Protein AF-N6WMX1-F1 (afdb_monomer_lite)

Foldseek 3Di:
DDPPPDPPDDDDDDDDDDDDDDPDPPPPPPPPQADQAPVLLVVLLVLADCLLVVVLVVDDLSVLQVVLVVLVQAHNVPHGDVVSLVVVQVVFDWDARPNDTDGPSRSSSNSNSNVSNVD

Radius of gyration: 20.49 Å; chains: 1; bounding box: 44×55×40 Å

pLDDT: mean 77.4, std 21.6, range [34.56, 96.0]

Sequence (119 aa):
MNRRAFLTGLGGLLALVGFSGYLLPVQGSEKTGITVTKKLRRELAELSDPRFQDYASTLDLETLTDALASKGVVSPEYGVDYERLRALATQEPLIVYHGFYYTPSELELYSLAYLVSGV

Structure (mmCIF, N/CA/C/O backbone):
data_AF-N6WMX1-F1
#
_entry.id   AF-N6WMX1-F1
#
loop_
_atom_site.group_PDB
_atom_site.id
_atom_site.type_symbol
_atom_site.label_atom_id
_atom_site.label_alt_id
_atom_site.label_comp_id
_atom_site.label_asym_id
_atom_site.label_entity_id
_atom_site.label_seq_id
_atom_site.pdbx_PDB_ins_code
_atom_site.Cartn_x
_atom_site.Cartn_y
_atom_site.Cartn_z
_atom_site.occupancy
_atom_site.B_iso_or_equiv
_atom_site.auth_seq_id
_atom_site.auth_comp_id
_atom_site.auth_asym_id
_atom_site.auth_atom_id
_atom_site.pdbx_PDB_model_num
ATOM 1 N N . MET A 1 1 ? -23.068 -36.786 -18.268 1.00 37.25 1 MET A N 1
ATOM 2 C CA . MET A 1 1 ? -23.486 -36.915 -16.853 1.00 37.25 1 MET A CA 1
ATOM 3 C C . MET A 1 1 ? -22.937 -35.736 -16.065 1.00 37.25 1 MET A C 1
ATOM 5 O O . MET A 1 1 ? -21.735 -35.505 -16.075 1.00 37.25 1 MET A O 1
ATOM 9 N N . ASN A 1 2 ? -23.841 -34.939 -15.492 1.00 41.75 2 ASN A N 1
ATOM 10 C CA . ASN A 1 2 ? -23.571 -33.651 -14.851 1.00 41.75 2 ASN A CA 1
ATOM 11 C C . ASN A 1 2 ? -23.343 -33.820 -13.341 1.00 41.75 2 ASN A C 1
ATOM 13 O O . ASN A 1 2 ? -24.144 -34.428 -12.645 1.00 41.75 2 ASN A O 1
ATOM 17 N N . ARG A 1 3 ? -22.262 -33.217 -12.842 1.00 47.91 3 ARG A N 1
ATOM 18 C CA . ARG A 1 3 ? -21.693 -33.326 -11.479 1.00 47.91 3 ARG A CA 1
ATOM 19 C C . ARG A 1 3 ? -22.366 -32.401 -10.447 1.00 47.91 3 ARG A C 1
ATOM 21 O O . ARG A 1 3 ? -21.859 -32.215 -9.350 1.00 47.91 3 ARG A O 1
ATOM 28 N N . ARG A 1 4 ? -23.489 -31.776 -10.816 1.00 49.25 4 ARG A N 1
ATOM 29 C CA . ARG A 1 4 ? -24.132 -30.675 -10.072 1.00 49.25 4 ARG A CA 1
ATOM 30 C C . ARG A 1 4 ? -25.320 -31.100 -9.196 1.00 49.25 4 ARG A C 1
ATOM 32 O O . ARG A 1 4 ? -26.045 -30.241 -8.721 1.00 49.25 4 ARG A O 1
ATOM 39 N N . ALA A 1 5 ? -25.517 -32.398 -8.967 1.00 46.97 5 ALA A N 1
ATOM 40 C CA . ALA A 1 5 ? -26.680 -32.918 -8.237 1.00 46.97 5 ALA A CA 1
ATOM 41 C C . ALA A 1 5 ? -26.375 -33.452 -6.821 1.00 46.97 5 ALA A C 1
ATOM 43 O O . ALA A 1 5 ? -27.262 -34.016 -6.195 1.00 46.97 5 ALA A O 1
ATOM 44 N N . PHE A 1 6 ? -25.148 -33.301 -6.304 1.00 49.69 6 PHE A N 1
ATOM 45 C CA . PHE A 1 6 ? -24.742 -33.962 -5.051 1.00 49.69 6 PHE A CA 1
ATO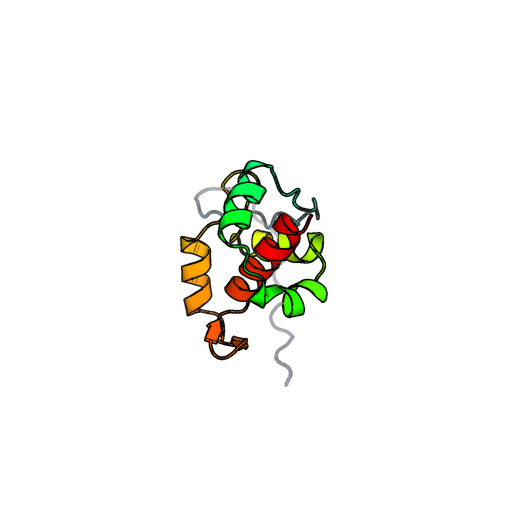M 46 C C . PHE A 1 6 ? -24.783 -33.080 -3.788 1.00 49.69 6 PHE A C 1
ATOM 48 O O . PHE A 1 6 ? -24.425 -33.548 -2.717 1.00 49.69 6 PHE A O 1
ATOM 55 N N . LEU A 1 7 ? -25.204 -31.814 -3.875 1.00 48.84 7 LEU A N 1
ATOM 56 C CA . LEU A 1 7 ? -25.148 -30.882 -2.731 1.00 48.84 7 LEU A CA 1
ATOM 57 C C . LEU A 1 7 ? -26.517 -30.382 -2.247 1.00 48.84 7 LEU A C 1
ATOM 59 O O . LEU A 1 7 ? -26.594 -29.484 -1.418 1.00 48.84 7 LEU A O 1
ATOM 63 N N . THR A 1 8 ? -27.603 -30.996 -2.711 1.00 50.69 8 THR A N 1
ATOM 64 C CA . THR A 1 8 ? -28.985 -30.603 -2.389 1.00 50.69 8 THR A CA 1
ATOM 65 C C . THR A 1 8 ? -29.708 -31.680 -1.580 1.00 50.69 8 THR A C 1
ATOM 67 O O . THR A 1 8 ? -30.796 -32.122 -1.934 1.00 50.69 8 THR A O 1
ATOM 70 N N . GLY A 1 9 ? -29.109 -32.139 -0.482 1.00 42.94 9 GLY A N 1
ATOM 71 C CA . GLY A 1 9 ? -29.774 -33.129 0.360 1.00 42.94 9 GLY A CA 1
ATOM 72 C C . GLY A 1 9 ? -29.077 -33.384 1.680 1.00 42.94 9 GLY A C 1
ATOM 73 O O . GLY A 1 9 ? -28.368 -34.371 1.781 1.00 42.94 9 GLY A O 1
ATOM 74 N N . LEU A 1 10 ? -29.282 -32.496 2.658 1.00 48.06 10 LEU A N 1
ATOM 75 C CA . LEU A 1 10 ? -29.417 -32.800 4.095 1.00 48.06 10 LEU A CA 1
ATOM 76 C C . LEU A 1 10 ? -29.461 -31.480 4.872 1.00 48.06 10 LEU A C 1
ATOM 78 O O . LEU A 1 10 ? -28.485 -31.025 5.459 1.00 48.06 10 LEU A O 1
ATOM 82 N N . GLY A 1 11 ? -30.621 -30.830 4.816 1.00 39.91 11 GLY A N 1
ATOM 83 C CA . GLY A 1 11 ? -30.981 -29.820 5.797 1.00 39.91 11 GLY A CA 1
ATOM 84 C C . GLY A 1 11 ? -31.495 -30.485 7.073 1.00 39.91 11 GLY A C 1
ATOM 85 O O . GLY A 1 11 ? -32.221 -31.472 7.001 1.00 39.91 11 GLY A O 1
ATOM 86 N N . GLY A 1 12 ? -31.191 -29.865 8.211 1.00 42.56 12 GLY A N 1
ATOM 87 C CA . GLY A 1 12 ? -32.080 -29.857 9.369 1.00 42.56 12 GLY A CA 1
ATOM 88 C C . GLY A 1 12 ? -31.775 -30.854 10.488 1.00 42.56 12 GLY A C 1
ATOM 89 O O . GLY A 1 12 ? -31.763 -32.058 10.275 1.00 42.56 12 GLY A O 1
ATOM 90 N N . LEU A 1 13 ? -31.692 -30.282 11.697 1.00 48.22 13 LEU A N 1
ATOM 91 C CA . LEU A 1 13 ? -31.782 -30.898 13.030 1.00 48.22 13 LEU A CA 1
ATOM 92 C C . LEU A 1 13 ? -30.503 -31.535 13.591 1.00 48.22 13 LEU A C 1
ATOM 94 O O . LEU A 1 13 ? -30.266 -32.726 13.438 1.00 48.22 13 LEU A O 1
ATOM 98 N N . LEU A 1 14 ? -29.764 -30.759 14.394 1.00 45.38 14 LEU A N 1
ATOM 99 C CA . LEU A 1 14 ? -29.739 -30.941 15.856 1.00 45.38 14 LEU A CA 1
ATOM 100 C C . LEU A 1 14 ? -28.909 -29.836 16.527 1.00 45.38 14 LEU A C 1
ATOM 102 O O . LEU A 1 14 ? -27.807 -29.500 16.105 1.00 45.38 14 LEU A O 1
ATOM 106 N N . ALA A 1 15 ? -29.500 -29.241 17.559 1.00 47.34 15 ALA A N 1
ATOM 107 C CA . ALA A 1 15 ? -28.918 -28.204 18.391 1.00 47.34 15 ALA A CA 1
ATOM 108 C C . ALA A 1 15 ? -27.980 -28.788 19.463 1.00 47.34 15 ALA A C 1
ATOM 110 O O . ALA A 1 15 ? -28.202 -29.900 19.930 1.00 47.34 15 ALA A O 1
ATOM 111 N N . LEU A 1 16 ? -27.050 -27.935 19.916 1.00 48.88 16 LEU A N 1
ATOM 112 C CA . LEU A 1 16 ? -26.348 -27.955 21.210 1.00 48.88 16 LEU A CA 1
ATOM 113 C C . LEU A 1 16 ? -25.378 -29.126 21.468 1.00 48.88 16 LEU A C 1
ATOM 115 O O . LEU A 1 16 ? -25.780 -30.248 21.741 1.00 48.88 16 LEU A O 1
ATOM 119 N N . VAL A 1 17 ? -24.078 -28.814 21.495 1.00 42.91 17 VAL A N 1
ATOM 120 C CA . VAL A 1 17 ? -23.209 -28.772 22.695 1.00 42.91 17 VAL A CA 1
ATOM 121 C C . VAL A 1 17 ? -21.742 -28.853 22.237 1.00 42.91 17 VAL A C 1
ATOM 123 O O . VAL A 1 17 ? -21.305 -29.870 21.719 1.00 42.91 17 VAL A O 1
ATOM 126 N N . GLY A 1 18 ? -20.967 -27.807 22.541 1.00 34.56 18 GLY A N 1
ATOM 127 C CA . GLY A 1 18 ? -19.569 -27.972 22.950 1.00 34.56 18 GLY A CA 1
ATOM 128 C C . GLY A 1 18 ? -18.474 -27.868 21.881 1.00 34.56 18 GLY A C 1
ATOM 129 O O . GLY A 1 18 ? -18.415 -28.641 20.939 1.00 34.56 18 GLY A O 1
ATOM 130 N N . PHE A 1 19 ? -17.525 -26.978 22.184 1.00 37.69 19 PHE A N 1
ATOM 131 C CA . PHE A 1 19 ? -16.144 -26.903 21.694 1.00 37.69 19 PHE A CA 1
ATOM 132 C C . PHE A 1 19 ? -15.858 -26.244 20.330 1.00 37.69 19 PHE A C 1
ATOM 134 O O . PHE A 1 19 ? -15.768 -26.876 19.289 1.00 37.69 19 PHE A O 1
ATOM 141 N N . SER A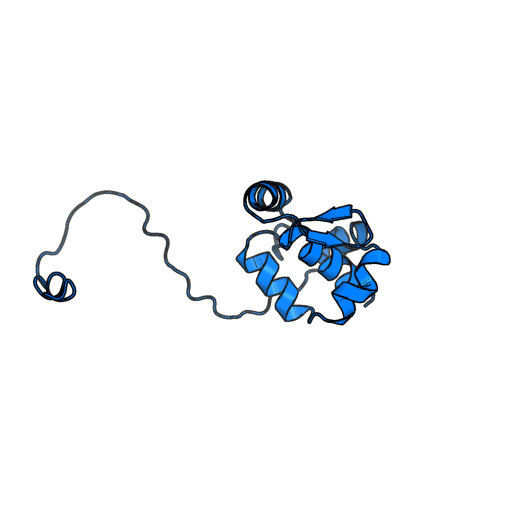 1 20 ? -15.522 -24.951 20.440 1.00 37.28 20 SER A N 1
ATOM 142 C CA . SER A 1 20 ? -14.193 -24.426 20.083 1.00 37.28 20 SER A CA 1
ATOM 143 C C . SER A 1 20 ? -13.732 -24.595 18.631 1.00 37.28 20 SER A C 1
ATOM 145 O O . SER A 1 20 ? -13.068 -25.564 18.273 1.00 37.28 20 SER A O 1
ATOM 147 N N . GLY A 1 21 ? -13.913 -23.535 17.851 1.00 34.78 21 GLY A N 1
ATOM 148 C CA . GLY A 1 21 ? -13.158 -23.302 16.626 1.00 34.78 21 GLY A CA 1
ATOM 149 C C . GLY A 1 21 ? -13.657 -22.029 15.970 1.00 34.78 21 GLY A C 1
ATOM 150 O O . GLY A 1 21 ? -14.675 -22.056 15.294 1.00 34.78 21 GLY A O 1
ATOM 151 N N . TYR A 1 22 ? -12.988 -20.914 16.260 1.00 40.09 22 TYR A N 1
ATOM 152 C CA . TYR A 1 22 ? -13.311 -19.553 15.834 1.00 40.09 22 TYR A CA 1
ATOM 153 C C . TYR A 1 22 ? -13.754 -19.466 14.361 1.00 40.09 22 TYR A C 1
ATOM 155 O O . TYR A 1 22 ? -12.935 -19.337 13.454 1.00 40.09 22 TYR A O 1
ATOM 163 N N . LEU A 1 23 ? -15.068 -19.472 14.132 1.00 42.19 23 LEU A N 1
ATOM 164 C CA . LEU A 1 23 ? -15.662 -18.882 12.941 1.00 42.19 23 LEU A CA 1
ATOM 165 C C . LEU A 1 23 ? -15.570 -17.372 13.132 1.00 42.19 23 LEU A C 1
ATOM 167 O O . LEU A 1 23 ? -16.377 -16.775 13.845 1.00 42.19 23 LEU A O 1
ATOM 171 N N . LEU A 1 24 ? -14.531 -16.775 12.549 1.00 45.50 24 LEU A N 1
ATOM 172 C CA . LEU A 1 24 ? -14.460 -15.330 12.387 1.00 45.50 24 LEU A CA 1
ATOM 173 C C . LEU A 1 24 ? -15.756 -14.878 11.701 1.00 45.50 24 LEU A C 1
ATOM 175 O O . LEU A 1 24 ? -16.093 -15.418 10.640 1.00 45.50 24 LEU A O 1
ATOM 179 N N . PRO A 1 25 ? -16.505 -13.926 12.280 1.00 41.78 25 PRO A N 1
ATOM 180 C CA . PRO A 1 25 ? -17.601 -13.325 11.558 1.00 41.78 25 PRO A CA 1
ATOM 181 C C . PRO A 1 25 ? -16.990 -12.638 10.340 1.00 41.78 25 PRO A C 1
ATOM 183 O O . PRO A 1 25 ? -16.116 -11.781 10.473 1.00 41.78 25 PRO A O 1
ATOM 186 N N . VAL A 1 26 ? -17.452 -13.018 9.150 1.00 48.00 26 VAL A N 1
ATOM 187 C CA . VAL A 1 26 ? 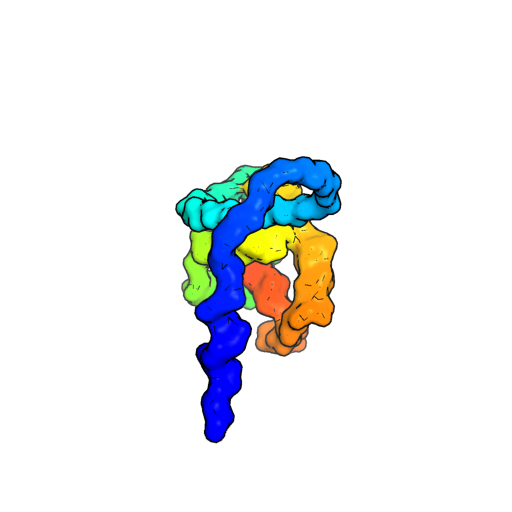-17.399 -12.138 7.986 1.00 48.00 26 VAL A CA 1
ATOM 188 C C . VAL A 1 26 ? -18.225 -10.919 8.387 1.00 48.00 26 VAL A C 1
ATOM 190 O O . VAL A 1 26 ? -19.445 -10.897 8.227 1.00 48.00 26 VAL A O 1
ATOM 193 N N . GLN A 1 27 ? -17.569 -9.947 9.024 1.00 42.03 27 GLN A N 1
ATOM 194 C CA . GLN A 1 27 ? -18.077 -8.594 9.117 1.00 42.03 27 GLN A CA 1
ATOM 195 C C . GLN A 1 27 ? -18.272 -8.168 7.672 1.00 42.03 27 GLN A C 1
ATOM 197 O O . GLN A 1 27 ? -17.310 -8.026 6.918 1.00 42.03 27 GLN A O 1
ATOM 202 N N . GLY A 1 28 ? -19.534 -8.044 7.268 1.00 37.31 28 GLY A N 1
ATOM 203 C CA . GLY A 1 28 ? -19.851 -7.238 6.110 1.00 37.31 28 GLY A CA 1
ATOM 204 C C . GLY A 1 28 ? -19.188 -5.893 6.352 1.00 37.31 28 GLY A C 1
ATOM 205 O O . GLY A 1 28 ? -19.513 -5.230 7.335 1.00 37.31 28 GLY A O 1
ATOM 206 N N . SER A 1 29 ? -18.208 -5.552 5.517 1.00 39.66 29 SER A N 1
ATOM 207 C CA . SER A 1 29 ? -17.695 -4.196 5.436 1.00 39.66 29 SER A CA 1
ATOM 208 C C . SER A 1 29 ? -18.884 -3.308 5.094 1.00 39.66 29 SER A C 1
ATOM 210 O O . SER A 1 29 ? -19.224 -3.125 3.925 1.00 39.66 29 SER A O 1
ATOM 212 N N . GLU A 1 30 ? -19.533 -2.750 6.116 1.00 40.94 30 GLU A N 1
ATOM 213 C CA . GLU A 1 30 ? -20.008 -1.385 5.994 1.00 40.94 30 GLU A CA 1
ATOM 214 C C . GLU A 1 30 ? -18.817 -0.610 5.435 1.00 40.94 30 GLU A C 1
ATOM 216 O O . GLU A 1 30 ? -17.727 -0.627 6.011 1.00 40.94 30 GLU A O 1
ATOM 221 N N . LYS A 1 31 ? -18.989 -0.027 4.246 1.00 45.78 31 LYS A N 1
ATOM 222 C CA . LYS A 1 31 ? -18.060 0.960 3.702 1.00 45.78 31 LYS A CA 1
ATOM 223 C C . LYS A 1 31 ? -18.110 2.195 4.601 1.00 45.78 31 LYS A C 1
ATOM 225 O O . LYS A 1 31 ? -18.675 3.223 4.249 1.00 45.78 31 LYS A O 1
ATOM 230 N N . THR A 1 32 ? -17.580 2.078 5.807 1.00 48.25 32 THR A N 1
ATOM 231 C CA . THR A 1 32 ? -17.087 3.216 6.562 1.00 48.25 32 THR A CA 1
ATOM 232 C C . THR A 1 32 ? -15.778 3.584 5.897 1.00 48.25 32 THR A C 1
ATOM 234 O O . THR A 1 32 ? -14.746 3.001 6.225 1.00 48.25 32 THR A O 1
ATOM 237 N N . GLY A 1 33 ? -15.863 4.479 4.908 1.00 57.72 33 GLY A N 1
ATOM 238 C CA . GLY A 1 33 ? -14.704 5.033 4.222 1.00 57.72 33 GLY A CA 1
ATOM 239 C C . GLY A 1 33 ? -13.666 5.445 5.256 1.00 57.72 33 GLY A C 1
ATOM 240 O O . GLY A 1 33 ? -13.959 6.155 6.229 1.00 57.72 33 GLY A O 1
ATOM 241 N N . ILE A 1 34 ? -12.468 4.897 5.121 1.00 67.12 34 ILE A N 1
ATOM 242 C CA . ILE A 1 34 ? -11.464 5.010 6.165 1.00 67.12 34 ILE A CA 1
ATOM 243 C C . ILE A 1 34 ? -10.933 6.432 6.184 1.00 67.12 34 ILE A C 1
ATOM 245 O O . ILE A 1 34 ? -10.273 6.906 5.264 1.00 67.12 34 ILE A O 1
ATOM 249 N N . THR A 1 35 ? -11.226 7.137 7.275 1.00 77.25 35 THR A N 1
ATOM 250 C CA . THR A 1 35 ? -10.748 8.505 7.448 1.00 77.25 35 THR A CA 1
ATOM 251 C C . THR A 1 35 ? -9.265 8.478 7.797 1.00 77.25 35 THR A C 1
ATOM 253 O O . THR A 1 35 ? -8.867 7.960 8.844 1.00 77.25 35 THR A O 1
ATOM 256 N N . VAL A 1 36 ? -8.436 9.073 6.938 1.00 80.06 36 VAL A N 1
ATOM 257 C CA . VAL A 1 36 ? -6.994 9.201 7.173 1.00 80.06 36 VAL A CA 1
ATOM 258 C C . VAL A 1 36 ? -6.753 10.096 8.392 1.00 80.06 36 VAL A C 1
ATOM 260 O O . VAL A 1 36 ? -6.920 11.317 8.344 1.00 80.06 36 VAL A O 1
ATOM 263 N N . THR A 1 37 ? -6.355 9.487 9.510 1.00 85.00 37 THR A N 1
ATOM 264 C CA . THR A 1 37 ? -6.086 10.207 10.761 1.00 85.00 37 THR A CA 1
ATOM 265 C C . THR A 1 37 ? -4.821 11.055 10.650 1.00 85.00 37 THR A C 1
ATOM 267 O O . THR A 1 37 ? -3.951 10.810 9.816 1.00 85.00 37 THR A O 1
ATOM 270 N N . LYS A 1 38 ? -4.658 12.041 11.541 1.00 84.81 38 LYS A N 1
ATOM 271 C CA . LYS A 1 38 ? -3.439 12.872 11.587 1.00 84.81 38 LYS A CA 1
ATOM 272 C C . LYS A 1 38 ? -2.164 12.040 11.796 1.00 84.81 38 LYS A C 1
ATOM 274 O O . LYS A 1 38 ? -1.113 12.402 11.275 1.00 84.81 38 LYS A O 1
ATOM 279 N N . LYS A 1 39 ? -2.256 10.941 12.556 1.00 85.62 39 LYS A N 1
ATOM 280 C CA . LYS A 1 39 ? -1.141 10.009 12.774 1.00 85.62 39 LYS A CA 1
ATOM 281 C C . LYS A 1 39 ? -0.784 9.290 11.472 1.00 85.62 39 LYS A C 1
ATOM 283 O O . LYS A 1 39 ? 0.359 9.397 11.042 1.00 85.62 39 LYS A O 1
ATOM 288 N N . LEU A 1 40 ? -1.766 8.648 10.835 1.00 87.44 40 LEU A N 1
ATOM 289 C CA . LEU A 1 40 ? -1.571 7.935 9.571 1.00 87.44 40 LEU A CA 1
ATOM 290 C C . LEU A 1 40 ? -1.063 8.876 8.470 1.00 87.44 40 LEU A C 1
ATOM 292 O O . LEU A 1 40 ? -0.111 8.546 7.779 1.00 87.44 40 LEU A O 1
ATOM 296 N N . ARG A 1 41 ? -1.617 10.092 8.374 1.00 87.69 41 ARG A N 1
ATOM 297 C CA . ARG A 1 41 ? -1.143 11.134 7.451 1.00 87.69 41 ARG A CA 1
ATOM 298 C C . ARG A 1 41 ? 0.342 11.440 7.626 1.00 87.69 41 ARG A C 1
ATOM 300 O O . ARG A 1 41 ? 1.040 11.603 6.638 1.00 87.69 41 ARG A O 1
ATOM 307 N N . ARG A 1 42 ? 0.825 11.534 8.867 1.00 88.62 42 ARG A N 1
ATOM 308 C CA . ARG A 1 42 ? 2.239 11.821 9.136 1.00 88.62 42 ARG A CA 1
ATOM 309 C C . ARG A 1 42 ? 3.147 10.674 8.695 1.00 88.62 42 ARG A C 1
ATOM 311 O O . ARG A 1 42 ? 4.157 10.942 8.066 1.00 88.62 42 ARG A O 1
ATOM 318 N N . GLU A 1 43 ? 2.782 9.432 9.002 1.00 90.56 43 GLU A N 1
ATOM 319 C CA . GLU A 1 43 ? 3.553 8.254 8.569 1.00 90.56 43 GLU A CA 1
ATOM 320 C C . GLU A 1 43 ? 3.568 8.127 7.041 1.00 90.56 43 GLU A C 1
ATOM 322 O O . GLU A 1 43 ? 4.610 7.897 6.439 1.00 90.56 43 GLU A O 1
ATOM 327 N N . LEU A 1 44 ? 2.422 8.361 6.399 1.00 91.31 44 LEU A N 1
ATOM 328 C CA . LEU A 1 44 ? 2.314 8.394 4.944 1.00 91.31 44 LEU A CA 1
ATOM 329 C C . LEU A 1 44 ? 3.132 9.537 4.328 1.00 91.31 44 LEU A C 1
ATOM 331 O O . LEU A 1 44 ? 3.725 9.351 3.272 1.00 91.31 44 LEU A O 1
ATOM 335 N N . ALA A 1 45 ? 3.239 10.690 4.990 1.00 88.62 45 ALA A N 1
ATOM 336 C CA . ALA A 1 45 ? 4.054 11.796 4.494 1.00 88.62 45 ALA A CA 1
ATOM 337 C C . ALA A 1 45 ? 5.548 11.480 4.419 1.00 88.62 45 ALA A C 1
ATOM 339 O O . ALA A 1 45 ? 6.232 11.980 3.529 1.00 88.62 45 ALA A O 1
ATOM 340 N N . GLU A 1 46 ? 6.049 10.606 5.290 1.00 90.00 46 GLU A N 1
ATOM 341 C CA . GLU A 1 46 ? 7.436 10.132 5.235 1.00 90.00 46 GLU A CA 1
ATOM 342 C C . GLU A 1 46 ? 7.693 9.211 4.029 1.00 90.00 46 GLU A C 1
ATOM 344 O O . GLU A 1 46 ? 8.828 9.098 3.571 1.00 90.00 46 GLU A O 1
ATOM 349 N N . LEU A 1 47 ? 6.642 8.587 3.489 1.00 90.19 47 LEU A N 1
ATOM 350 C CA . LEU A 1 47 ? 6.697 7.701 2.322 1.00 90.19 47 LEU A CA 1
ATOM 351 C C . LEU A 1 47 ? 6.377 8.416 1.003 1.00 90.19 47 LEU A C 1
ATOM 353 O O . LEU A 1 47 ? 6.482 7.810 -0.064 1.00 90.19 47 LEU A O 1
ATOM 357 N N . SER A 1 48 ? 5.953 9.679 1.060 1.00 89.69 48 SER A N 1
ATOM 358 C CA . SER A 1 48 ? 5.544 10.433 -0.120 1.00 89.69 48 SER A CA 1
ATOM 359 C C . SER A 1 48 ? 6.739 10.720 -1.020 1.00 89.69 48 SER A C 1
ATOM 361 O O . SER A 1 48 ? 7.662 11.440 -0.642 1.00 89.69 48 SER A O 1
ATOM 363 N N . ASP A 1 49 ? 6.679 10.227 -2.253 1.00 90.38 49 ASP A N 1
ATOM 364 C CA . ASP A 1 49 ? 7.707 10.452 -3.262 1.00 90.38 49 ASP A CA 1
ATOM 365 C C . ASP A 1 49 ? 7.059 10.951 -4.571 1.00 90.38 49 ASP A C 1
ATOM 367 O O . ASP A 1 49 ? 6.127 10.315 -5.077 1.00 90.38 49 ASP A O 1
ATOM 371 N N . PRO A 1 50 ? 7.532 12.080 -5.147 1.00 90.25 50 PRO A N 1
ATOM 372 C CA . PRO A 1 50 ? 6.988 12.645 -6.383 1.00 90.25 50 PRO A CA 1
ATOM 373 C C . PRO A 1 50 ? 6.953 11.684 -7.575 1.00 90.25 50 PRO A C 1
ATOM 375 O O . PRO A 1 50 ? 6.142 11.867 -8.476 1.00 90.25 50 PRO A O 1
ATOM 378 N N . ARG A 1 51 ? 7.790 10.641 -7.597 1.00 91.31 51 ARG A N 1
ATOM 379 C CA . ARG A 1 51 ? 7.795 9.630 -8.668 1.00 91.31 51 ARG A CA 1
ATOM 380 C C . ARG A 1 51 ? 6.479 8.862 -8.769 1.00 91.31 51 ARG A C 1
ATOM 382 O O . ARG A 1 51 ? 6.195 8.287 -9.813 1.00 91.31 51 ARG A O 1
ATOM 389 N N . PHE A 1 52 ? 5.671 8.834 -7.714 1.00 92.06 52 PHE A N 1
ATOM 390 C CA . PHE A 1 52 ? 4.366 8.170 -7.730 1.00 92.06 52 PHE A CA 1
ATOM 391 C C . PHE A 1 52 ? 3.224 9.105 -8.132 1.00 92.06 52 PHE A C 1
ATOM 393 O O . PHE A 1 52 ? 2.092 8.642 -8.211 1.00 92.06 52 PHE A O 1
ATOM 400 N N . GLN A 1 53 ? 3.498 10.381 -8.436 1.00 90.00 53 GLN A N 1
ATOM 401 C CA . GLN A 1 53 ? 2.484 11.358 -8.841 1.00 90.00 53 GLN A CA 1
ATOM 402 C C . GLN A 1 53 ? 1.634 10.871 -10.017 1.00 90.00 53 GLN A C 1
ATOM 404 O O . GLN A 1 53 ? 0.409 10.937 -9.948 1.00 90.00 53 GLN A O 1
ATOM 409 N N . ASP A 1 54 ? 2.271 10.382 -11.083 1.00 90.38 54 ASP A N 1
ATOM 410 C CA . ASP A 1 54 ? 1.567 9.980 -12.302 1.00 90.38 54 ASP A CA 1
ATOM 411 C C . ASP A 1 54 ? 0.600 8.826 -12.016 1.00 90.38 54 ASP A C 1
ATOM 413 O O . ASP A 1 54 ? -0.577 8.902 -12.368 1.00 90.38 54 ASP A O 1
ATOM 417 N N . TYR A 1 55 ? 1.060 7.800 -11.296 1.00 89.19 55 TYR A N 1
ATOM 418 C CA . TYR A 1 55 ? 0.215 6.679 -10.885 1.00 89.19 55 TYR A CA 1
ATOM 419 C C . TYR A 1 55 ? -0.899 7.126 -9.928 1.00 89.19 55 TYR A C 1
ATOM 421 O O . TYR A 1 55 ? -2.074 6.834 -10.158 1.00 89.19 55 TYR A O 1
ATOM 429 N N . ALA A 1 56 ? -0.551 7.907 -8.904 1.00 90.38 56 ALA A N 1
ATOM 430 C CA . ALA A 1 56 ? -1.473 8.443 -7.911 1.00 90.38 56 ALA A CA 1
ATOM 431 C C . ALA A 1 56 ? -2.585 9.304 -8.525 1.00 90.38 56 ALA A C 1
ATOM 433 O O . ALA A 1 56 ? -3.731 9.208 -8.101 1.00 90.38 56 ALA A O 1
ATOM 434 N N . SER A 1 57 ? -2.278 10.106 -9.548 1.00 87.75 57 SER A N 1
ATOM 435 C CA . SER A 1 57 ? -3.233 11.020 -10.194 1.00 87.75 57 SER A CA 1
ATOM 436 C C . SER A 1 57 ? -4.421 10.320 -10.863 1.00 87.75 57 SER A C 1
ATOM 438 O O . SER A 1 57 ? -5.454 10.941 -11.101 1.00 87.75 57 SER A O 1
ATOM 440 N N . THR A 1 58 ? -4.282 9.026 -11.159 1.00 88.44 58 THR A N 1
ATOM 441 C CA . THR A 1 58 ? -5.340 8.201 -11.758 1.00 88.44 58 THR A CA 1
ATOM 442 C C . THR A 1 58 ? -6.244 7.532 -10.725 1.00 88.44 58 THR A C 1
ATOM 444 O O . THR A 1 58 ? -7.239 6.904 -11.091 1.00 88.44 58 THR A O 1
ATOM 447 N N . LEU A 1 59 ? -5.897 7.650 -9.442 1.00 89.31 59 LEU A N 1
ATOM 448 C CA . LEU A 1 59 ? -6.537 6.952 -8.339 1.00 89.31 59 LEU A CA 1
ATOM 449 C C . LEU A 1 59 ? -7.325 7.918 -7.461 1.00 89.31 59 LEU A C 1
ATOM 451 O O . LEU A 1 59 ? -6.996 9.093 -7.316 1.00 89.31 59 LEU A O 1
ATOM 455 N N . ASP A 1 60 ? -8.363 7.377 -6.839 1.00 89.75 60 ASP A N 1
ATOM 456 C CA . ASP A 1 60 ? -9.154 8.077 -5.840 1.00 89.75 60 ASP A CA 1
ATOM 457 C C . ASP A 1 60 ? -8.642 7.746 -4.429 1.00 89.75 60 ASP A C 1
ATOM 459 O O . ASP A 1 60 ? -8.401 6.581 -4.103 1.00 89.75 60 ASP A O 1
ATOM 463 N N . LEU A 1 61 ? -8.469 8.775 -3.592 1.00 89.75 61 LEU A N 1
ATOM 464 C CA . LEU A 1 61 ? -7.875 8.641 -2.258 1.00 89.75 61 LEU A CA 1
ATOM 465 C C . LEU A 1 61 ? -8.711 7.742 -1.340 1.00 89.75 61 LEU A C 1
ATOM 467 O O . LEU A 1 61 ? -8.143 6.928 -0.612 1.00 89.75 61 LEU A O 1
ATOM 471 N N . GLU A 1 62 ? -10.039 7.864 -1.373 1.00 89.12 62 GLU A N 1
ATOM 472 C CA . GLU A 1 62 ? -10.937 7.052 -0.544 1.00 89.12 62 GLU A CA 1
ATOM 473 C C . GLU A 1 62 ? -10.880 5.587 -0.982 1.00 89.12 62 GLU A C 1
ATOM 475 O O . GLU A 1 62 ? -10.605 4.700 -0.174 1.00 89.12 62 GLU A O 1
ATOM 480 N N . THR A 1 63 ? -11.001 5.347 -2.289 1.00 89.69 63 THR A N 1
ATOM 481 C CA . THR A 1 63 ? -10.910 4.008 -2.884 1.00 89.69 63 THR A CA 1
ATOM 482 C C . THR A 1 63 ? -9.584 3.321 -2.553 1.00 89.69 63 THR A C 1
ATOM 484 O O . THR A 1 63 ? -9.559 2.134 -2.224 1.00 89.69 63 THR A O 1
ATOM 487 N N . LEU A 1 64 ? -8.474 4.058 -2.620 1.00 91.31 64 LEU A N 1
ATOM 488 C CA . LEU A 1 64 ? -7.139 3.535 -2.346 1.00 91.31 64 LEU A CA 1
ATOM 489 C C . LEU A 1 64 ? -6.924 3.241 -0.857 1.00 91.31 64 LEU A C 1
ATOM 491 O O . LEU A 1 64 ? -6.340 2.215 -0.503 1.00 91.31 64 LEU A O 1
ATOM 495 N N . THR A 1 65 ? -7.429 4.115 0.015 1.00 90.81 65 THR A N 1
ATOM 496 C CA . THR A 1 65 ? -7.364 3.922 1.469 1.00 90.81 65 THR A CA 1
ATOM 497 C C . THR A 1 65 ? -8.169 2.692 1.884 1.00 90.81 65 THR A C 1
ATOM 499 O O . THR A 1 65 ? -7.659 1.844 2.618 1.00 90.81 65 THR A O 1
ATOM 502 N N . ASP A 1 66 ? -9.386 2.542 1.360 1.00 90.62 66 ASP A N 1
ATOM 503 C CA . ASP A 1 66 ? -10.244 1.385 1.616 1.00 90.62 66 ASP A CA 1
ATOM 504 C C . ASP A 1 66 ? -9.619 0.087 1.087 1.00 90.62 66 ASP A C 1
ATOM 506 O O . ASP A 1 66 ? -9.632 -0.938 1.774 1.00 90.62 66 ASP A O 1
ATOM 510 N N . ALA A 1 67 ? -9.018 0.121 -0.107 1.00 91.06 67 ALA A N 1
ATOM 511 C CA . ALA A 1 67 ? -8.332 -1.033 -0.681 1.00 91.06 67 ALA A CA 1
ATOM 512 C C . ALA A 1 67 ? -7.174 -1.500 0.213 1.00 91.06 67 ALA A C 1
ATOM 514 O O . ALA A 1 67 ? -7.127 -2.671 0.603 1.00 91.06 67 ALA A O 1
ATOM 515 N N . LEU A 1 68 ? -6.278 -0.594 0.607 1.00 93.38 68 LEU A N 1
ATOM 516 C CA . LEU A 1 68 ? -5.135 -0.923 1.461 1.00 93.38 68 LEU A CA 1
ATOM 517 C C . LEU A 1 68 ? -5.560 -1.373 2.858 1.00 93.38 68 LEU A C 1
ATOM 519 O O . LEU A 1 68 ? -4.950 -2.275 3.435 1.00 93.38 68 LEU A O 1
ATOM 523 N N . ALA A 1 69 ? -6.627 -0.803 3.401 1.00 92.75 69 ALA A N 1
ATOM 524 C CA . ALA A 1 69 ? -7.132 -1.219 4.694 1.00 92.75 69 ALA A CA 1
ATOM 525 C C . ALA A 1 69 ? -7.837 -2.574 4.658 1.00 92.75 69 ALA A C 1
ATOM 527 O O . ALA A 1 69 ? -7.666 -3.370 5.577 1.00 92.75 69 ALA A O 1
ATOM 528 N N . SER A 1 70 ? -8.560 -2.889 3.578 1.00 90.94 70 SER A N 1
ATOM 529 C CA . SER A 1 70 ? -9.146 -4.222 3.384 1.00 90.94 70 SER A CA 1
ATOM 530 C C . SER A 1 70 ? -8.073 -5.318 3.323 1.00 90.94 70 SER A C 1
ATOM 532 O O . SER A 1 70 ? -8.299 -6.448 3.755 1.00 90.94 70 SER A O 1
ATOM 534 N N . LYS A 1 71 ? -6.869 -4.966 2.853 1.00 92.56 71 LYS A N 1
ATOM 535 C CA . LYS A 1 71 ? -5.675 -5.824 2.863 1.00 92.56 71 LYS A CA 1
ATOM 536 C C . LYS A 1 71 ? -4.957 -5.851 4.221 1.00 92.56 71 LYS A C 1
ATOM 538 O O . LYS A 1 71 ? -4.084 -6.701 4.428 1.00 92.56 71 LYS A O 1
ATOM 543 N N . GLY A 1 72 ? -5.328 -4.962 5.143 1.00 92.31 72 GLY A N 1
ATOM 544 C CA . GLY A 1 72 ? -4.704 -4.772 6.452 1.00 92.31 72 GLY A CA 1
ATOM 545 C C . GLY A 1 72 ? -3.383 -4.000 6.411 1.00 92.31 72 GLY A C 1
ATOM 546 O O . GLY A 1 72 ? -2.635 -4.058 7.376 1.00 92.31 72 GLY A O 1
ATOM 547 N N . VAL A 1 73 ? -3.065 -3.322 5.304 1.00 94.19 73 VAL A N 1
ATOM 548 C CA . VAL A 1 73 ? -1.811 -2.565 5.136 1.00 94.19 73 VAL A CA 1
ATOM 549 C C . VAL A 1 73 ? -1.872 -1.217 5.849 1.00 94.19 73 VAL A C 1
ATOM 551 O O . VAL A 1 73 ? -0.857 -0.744 6.349 1.00 94.19 73 VAL A O 1
ATOM 554 N N . VAL A 1 74 ? -3.051 -0.596 5.917 1.00 92.81 74 VAL A N 1
ATOM 555 C CA . VAL A 1 74 ? -3.249 0.674 6.628 1.00 92.81 74 VAL A CA 1
ATOM 556 C C . VAL A 1 74 ? -4.406 0.577 7.612 1.00 92.81 74 VAL A C 1
ATOM 558 O O . VAL A 1 74 ? -5.417 -0.072 7.356 1.00 92.81 74 VAL A O 1
ATOM 561 N N . SER A 1 75 ? -4.264 1.260 8.742 1.00 88.38 75 SER A N 1
ATOM 562 C CA . SER A 1 75 ? -5.301 1.402 9.757 1.00 88.38 75 SER A CA 1
ATOM 563 C C . SER A 1 75 ? -5.287 2.822 10.337 1.00 88.38 75 SER A C 1
ATOM 565 O O . SER A 1 75 ? -4.211 3.337 10.652 1.00 88.38 75 SER A O 1
ATOM 567 N N . PRO A 1 76 ? -6.458 3.451 10.558 1.00 82.38 76 PRO A N 1
ATOM 568 C CA . PRO A 1 76 ? -6.579 4.721 11.281 1.00 82.38 76 PRO A CA 1
ATOM 569 C C . PRO A 1 76 ? -5.881 4.744 12.640 1.00 82.38 76 PRO A C 1
ATOM 571 O O . PRO A 1 76 ? -5.317 5.770 13.031 1.00 82.38 76 PRO A O 1
ATOM 574 N N . GLU A 1 77 ? -5.961 3.624 13.359 1.00 84.38 77 GLU A N 1
ATOM 575 C CA . GLU A 1 77 ? -5.514 3.483 14.744 1.00 84.38 77 GLU A CA 1
ATOM 576 C C . GLU A 1 77 ? -4.027 3.118 14.797 1.00 84.38 77 GLU A C 1
ATOM 578 O O . GLU A 1 77 ? -3.222 3.746 15.502 1.00 84.38 77 GLU A O 1
ATOM 583 N N . TYR A 1 78 ? -3.642 2.121 14.000 1.00 85.75 78 TYR A N 1
ATOM 584 C CA . TYR A 1 78 ? -2.320 1.514 14.093 1.00 85.75 78 TYR A CA 1
ATOM 585 C C . TYR A 1 78 ? -1.291 2.132 13.147 1.00 85.75 78 TYR A C 1
ATOM 587 O O . TYR A 1 78 ? -0.118 2.139 13.511 1.00 85.75 78 TYR A O 1
ATOM 595 N N . GLY A 1 79 ? -1.714 2.781 12.060 1.00 89.44 79 GLY A N 1
ATOM 596 C CA . GLY A 1 79 ? -0.811 3.335 11.052 1.00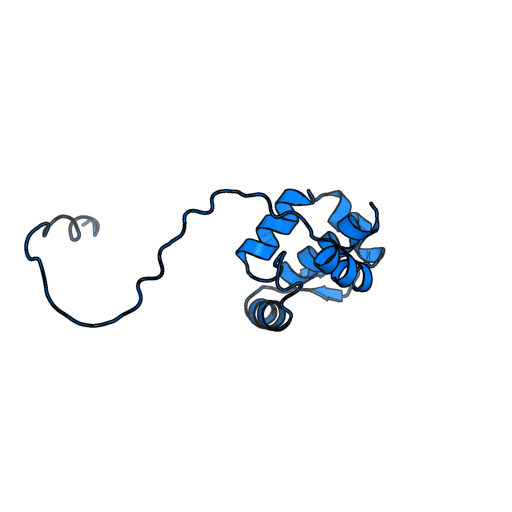 89.44 79 GLY A CA 1
ATOM 597 C C . GLY A 1 79 ? -0.590 2.357 9.899 1.00 89.44 79 GLY A C 1
ATOM 598 O O . GLY A 1 79 ? -1.515 1.632 9.521 1.00 89.44 79 GLY A O 1
ATOM 599 N N . VAL A 1 80 ? 0.616 2.351 9.334 1.00 92.69 80 VAL A N 1
ATOM 600 C CA . VAL A 1 80 ? 1.011 1.410 8.271 1.00 92.69 80 VAL A CA 1
ATOM 601 C C . VAL A 1 80 ? 1.546 0.104 8.875 1.00 92.69 80 VAL A C 1
ATOM 603 O O . VAL A 1 80 ? 2.474 0.122 9.683 1.00 92.69 80 VAL A O 1
ATOM 606 N N . ASP A 1 81 ? 1.001 -1.041 8.459 1.00 94.56 81 ASP A N 1
ATOM 607 C CA . ASP A 1 81 ? 1.494 -2.372 8.834 1.00 94.56 81 ASP A CA 1
ATOM 608 C C . ASP A 1 81 ? 2.496 -2.899 7.792 1.00 94.56 81 ASP A C 1
ATOM 610 O O . ASP A 1 81 ? 2.147 -3.496 6.767 1.00 94.56 81 ASP A O 1
ATOM 614 N N . TYR A 1 82 ? 3.780 -2.678 8.073 1.00 92.56 82 TYR A N 1
ATOM 615 C CA . TYR A 1 82 ? 4.881 -3.101 7.206 1.00 92.56 82 TYR A CA 1
ATOM 616 C C . TYR A 1 82 ? 5.099 -4.617 7.174 1.00 92.56 82 TYR A C 1
ATOM 618 O O . TYR A 1 82 ? 5.594 -5.137 6.172 1.00 92.56 82 TYR A O 1
ATOM 626 N N . GLU A 1 83 ? 4.740 -5.345 8.233 1.00 94.25 83 GLU A N 1
ATOM 627 C CA . GLU A 1 83 ? 4.850 -6.807 8.228 1.00 94.25 83 GLU A CA 1
ATOM 628 C C . GLU A 1 83 ? 3.756 -7.409 7.347 1.00 94.25 83 GLU A C 1
ATOM 630 O O . GLU A 1 83 ? 4.020 -8.330 6.567 1.00 94.25 83 GLU A O 1
ATOM 635 N N . ARG A 1 84 ? 2.548 -6.831 7.374 1.00 94.62 84 ARG A N 1
ATOM 636 C CA . ARG A 1 84 ? 1.482 -7.197 6.442 1.00 94.62 84 ARG A CA 1
ATOM 637 C C . ARG A 1 84 ? 1.856 -6.879 5.000 1.00 94.62 84 ARG A C 1
ATOM 639 O O . ARG A 1 84 ? 1.664 -7.735 4.135 1.00 94.62 84 ARG A O 1
ATOM 646 N N . LEU A 1 85 ? 2.432 -5.703 4.747 1.00 93.81 85 LEU A N 1
ATOM 647 C CA . LEU A 1 85 ? 2.934 -5.326 3.425 1.00 93.81 85 LEU A CA 1
ATOM 648 C C . LEU A 1 85 ? 4.000 -6.313 2.927 1.00 93.81 85 LEU A C 1
ATOM 650 O O . LEU A 1 85 ? 3.897 -6.816 1.811 1.00 93.81 85 LEU A O 1
ATOM 654 N N . ARG A 1 86 ? 4.977 -6.672 3.771 1.00 93.94 86 ARG A N 1
ATOM 655 C CA . ARG A 1 86 ? 6.017 -7.655 3.429 1.00 93.94 86 ARG A CA 1
ATOM 656 C C . ARG A 1 86 ? 5.426 -9.035 3.141 1.00 93.94 86 ARG A C 1
ATOM 658 O O . ARG A 1 86 ? 5.866 -9.704 2.210 1.00 93.94 86 ARG A O 1
ATOM 665 N N . ALA A 1 87 ? 4.434 -9.469 3.917 1.00 95.00 87 ALA A N 1
ATOM 666 C CA . ALA A 1 87 ? 3.757 -10.739 3.679 1.00 95.00 87 ALA A CA 1
ATOM 667 C C . ALA A 1 87 ? 3.055 -10.757 2.310 1.00 95.00 87 ALA A C 1
ATOM 669 O O . ALA A 1 87 ? 3.197 -11.729 1.567 1.00 95.00 87 ALA A O 1
ATOM 670 N N . LEU A 1 88 ? 2.359 -9.675 1.946 1.00 93.56 88 LEU A N 1
ATOM 671 C CA . LEU A 1 88 ? 1.731 -9.521 0.629 1.00 93.56 88 LEU A CA 1
ATOM 672 C C . LEU A 1 88 ? 2.765 -9.459 -0.495 1.00 93.56 88 LEU A C 1
ATOM 674 O O . LEU A 1 88 ? 2.552 -10.070 -1.539 1.00 93.56 88 LEU A O 1
ATOM 678 N N . ALA A 1 89 ? 3.919 -8.836 -0.255 1.00 92.56 89 ALA A N 1
ATOM 679 C CA . ALA A 1 89 ? 4.977 -8.736 -1.252 1.00 92.56 89 ALA A CA 1
ATOM 680 C C . ALA A 1 89 ? 5.491 -10.111 -1.735 1.00 92.56 89 ALA A C 1
ATOM 682 O O . ALA A 1 89 ? 5.987 -10.242 -2.850 1.00 92.56 89 ALA A O 1
ATOM 683 N N . THR A 1 90 ? 5.340 -11.160 -0.917 1.00 93.88 90 THR A N 1
ATOM 684 C CA . THR A 1 90 ? 5.682 -12.546 -1.297 1.00 93.88 90 THR A CA 1
ATOM 685 C C . THR A 1 90 ? 4.599 -13.266 -2.109 1.00 93.88 90 THR A C 1
ATOM 687 O O . THR A 1 90 ? 4.858 -14.331 -2.666 1.00 93.88 90 THR A O 1
ATOM 690 N N . GLN A 1 91 ? 3.384 -12.719 -2.147 1.00 94.69 91 GLN A N 1
ATOM 691 C CA . GLN A 1 91 ? 2.191 -13.341 -2.734 1.00 94.69 91 GLN A CA 1
ATOM 692 C C . GLN A 1 91 ? 1.719 -12.621 -3.996 1.00 94.69 91 GLN A C 1
ATOM 694 O O . GLN A 1 91 ? 1.019 -13.211 -4.820 1.00 94.69 91 GLN A O 1
ATOM 699 N N . GLU A 1 92 ? 2.080 -11.351 -4.143 1.00 94.94 92 GLU A N 1
ATOM 700 C CA . GLU A 1 92 ? 1.681 -10.528 -5.271 1.00 94.94 92 GLU A CA 1
ATOM 701 C C . GLU A 1 92 ? 2.713 -10.573 -6.409 1.00 94.94 92 GLU A C 1
ATOM 703 O O . GLU A 1 92 ? 3.919 -10.678 -6.169 1.00 94.94 92 GLU A O 1
ATOM 708 N N . PRO A 1 93 ? 2.264 -10.490 -7.674 1.00 95.31 93 PRO A N 1
ATOM 709 C CA . PRO A 1 93 ? 3.177 -10.381 -8.801 1.00 95.31 93 PRO A CA 1
ATOM 710 C C . PRO A 1 93 ? 3.920 -9.043 -8.766 1.00 95.31 93 PRO A C 1
ATOM 712 O O . PRO A 1 93 ? 3.362 -8.018 -8.380 1.00 95.31 93 PRO A O 1
ATOM 715 N N . LEU A 1 94 ? 5.165 -9.040 -9.242 1.00 95.62 94 LEU A N 1
ATOM 716 C CA . LEU A 1 94 ? 5.932 -7.807 -9.395 1.00 95.62 94 LEU A CA 1
ATOM 717 C C . LEU A 1 94 ? 5.493 -7.041 -10.649 1.00 95.62 94 LEU A C 1
ATOM 719 O O . LEU A 1 94 ? 5.337 -7.612 -11.730 1.00 95.62 94 LEU A O 1
ATOM 723 N N . ILE A 1 95 ? 5.358 -5.729 -10.500 1.00 94.25 95 ILE A N 1
ATOM 724 C CA . ILE A 1 95 ? 5.065 -4.742 -11.535 1.00 94.25 95 ILE A CA 1
ATOM 725 C C . ILE A 1 95 ? 6.282 -3.826 -11.658 1.00 94.25 95 ILE A C 1
ATOM 727 O O . ILE A 1 95 ? 6.876 -3.420 -10.660 1.00 94.25 95 ILE A O 1
ATOM 731 N N . VAL A 1 96 ? 6.662 -3.490 -12.890 1.00 95.00 96 VAL A N 1
ATOM 732 C CA . VAL A 1 96 ? 7.730 -2.518 -13.138 1.00 95.00 96 VAL A CA 1
ATOM 733 C C . VAL A 1 96 ? 7.132 -1.118 -13.199 1.00 95.00 96 VAL A C 1
ATOM 735 O O . VAL A 1 96 ? 6.282 -0.845 -14.044 1.00 95.00 96 VAL A O 1
ATOM 738 N N . TYR A 1 97 ? 7.615 -0.219 -12.347 1.00 93.94 97 TYR A N 1
ATOM 739 C CA . TYR A 1 97 ? 7.248 1.195 -12.343 1.00 93.94 97 TYR A CA 1
ATOM 740 C C . TYR A 1 97 ? 8.515 2.049 -12.228 1.00 93.94 97 TYR A C 1
ATOM 742 O O . TYR A 1 97 ? 9.372 1.793 -11.386 1.00 93.94 97 TYR A O 1
ATOM 750 N N . HIS A 1 98 ? 8.699 3.007 -13.143 1.00 92.75 98 HIS A N 1
ATOM 751 C CA . HIS A 1 98 ? 9.936 3.799 -13.289 1.00 92.75 98 HIS A CA 1
ATOM 752 C C . HIS A 1 98 ? 11.252 2.989 -13.225 1.00 92.75 98 HIS A C 1
ATOM 754 O O . HIS A 1 98 ? 12.259 3.461 -12.701 1.00 92.75 98 HIS A O 1
ATOM 760 N N . GLY A 1 99 ? 11.265 1.769 -13.772 1.00 92.81 99 GLY A N 1
ATOM 761 C CA . GLY A 1 99 ? 12.462 0.919 -13.819 1.00 92.81 99 GLY A CA 1
ATOM 762 C C . GLY A 1 99 ? 12.773 0.151 -12.529 1.00 92.81 99 GLY A C 1
ATOM 763 O O . GLY A 1 99 ? 13.778 -0.554 -12.484 1.00 92.81 99 GLY A O 1
ATOM 764 N N . PHE A 1 100 ? 11.913 0.238 -11.512 1.00 93.44 100 PHE A N 1
ATOM 765 C CA . PHE A 1 100 ? 12.000 -0.547 -10.281 1.00 93.44 100 PHE A CA 1
ATOM 766 C C . PHE A 1 100 ? 10.842 -1.542 -10.191 1.00 93.44 100 PHE A C 1
ATOM 768 O O . PHE A 1 100 ? 9.786 -1.337 -10.791 1.00 93.44 100 PHE A O 1
ATOM 775 N N . TYR A 1 101 ? 11.057 -2.630 -9.454 1.00 94.25 101 TYR A N 1
ATOM 776 C CA . TYR A 1 101 ? 10.034 -3.639 -9.196 1.00 94.25 101 TYR A CA 1
ATOM 777 C C . TYR A 1 101 ? 9.290 -3.306 -7.912 1.00 94.25 101 TYR A C 1
ATOM 779 O O . TYR A 1 101 ? 9.916 -3.078 -6.879 1.00 94.25 101 TYR A O 1
ATOM 787 N N . TYR A 1 102 ? 7.969 -3.339 -7.994 1.00 94.69 102 TYR A N 1
ATOM 788 C CA . TYR A 1 102 ? 7.068 -3.143 -6.872 1.00 94.69 102 TYR A CA 1
ATOM 789 C C . TYR A 1 102 ? 5.960 -4.177 -6.917 1.00 94.69 102 TYR A C 1
ATOM 791 O O . TYR A 1 102 ? 5.564 -4.634 -7.989 1.00 94.69 102 TYR A O 1
ATOM 799 N N . THR A 1 103 ? 5.402 -4.501 -5.768 1.00 96.00 103 THR A N 1
ATOM 800 C CA . THR A 1 103 ? 4.106 -5.172 -5.709 1.00 96.00 103 THR A CA 1
ATOM 801 C C . THR A 1 103 ? 2.952 -4.172 -5.851 1.00 96.00 103 THR A C 1
ATOM 803 O O . THR A 1 103 ? 3.126 -2.983 -5.563 1.00 96.00 103 THR A O 1
ATOM 806 N N . PRO A 1 104 ? 1.767 -4.617 -6.307 1.00 94.81 104 PRO A N 1
ATOM 807 C CA . PRO A 1 104 ? 0.547 -3.820 -6.318 1.00 94.81 104 PRO A CA 1
ATOM 808 C C . PRO 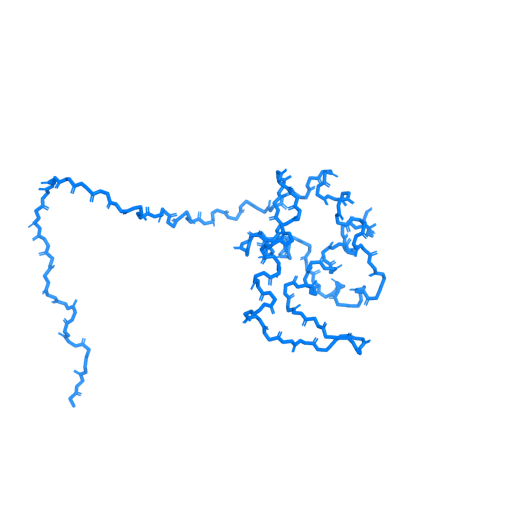A 1 104 ? 0.311 -3.070 -5.005 1.00 94.81 104 PRO A C 1
ATOM 810 O O . PRO A 1 104 ? 0.086 -1.864 -5.030 1.00 94.81 104 PRO A O 1
ATOM 813 N N . SER A 1 105 ? 0.423 -3.749 -3.862 1.00 95.06 105 SER A N 1
ATOM 814 C CA . SER A 1 105 ? 0.181 -3.137 -2.554 1.00 95.06 105 SER A CA 1
ATOM 815 C C . SER A 1 105 ? 1.238 -2.097 -2.169 1.00 95.06 105 SER A C 1
ATOM 817 O O . SER A 1 105 ? 0.906 -1.098 -1.534 1.00 95.06 105 SER A O 1
ATOM 819 N N . GLU A 1 106 ? 2.496 -2.274 -2.582 1.00 94.88 106 GLU A N 1
ATOM 820 C CA . GLU A 1 106 ? 3.536 -1.250 -2.401 1.00 94.88 106 GLU A CA 1
ATOM 821 C C . GLU A 1 106 ? 3.261 -0.016 -3.265 1.00 94.88 106 GLU A C 1
ATOM 823 O O . GLU A 1 106 ? 3.315 1.106 -2.763 1.00 94.88 106 GLU A O 1
ATOM 828 N N . LEU A 1 107 ? 2.918 -0.207 -4.544 1.00 94.81 107 LEU A N 1
ATOM 829 C CA . LEU A 1 107 ? 2.565 0.901 -5.438 1.00 94.81 107 LEU A CA 1
ATOM 830 C C . LEU A 1 107 ? 1.365 1.683 -4.920 1.00 94.81 107 LEU A C 1
ATOM 832 O O . LEU A 1 107 ? 1.395 2.913 -4.897 1.00 94.81 107 LEU A O 1
ATOM 836 N N . GLU A 1 108 ? 0.327 0.980 -4.480 1.00 94.88 108 GLU A N 1
ATOM 837 C CA . GLU A 1 108 ? -0.853 1.577 -3.864 1.00 94.88 108 GLU A CA 1
ATOM 838 C C . GLU A 1 108 ? -0.476 2.386 -2.615 1.00 94.88 108 GLU A C 1
ATOM 840 O O . GLU A 1 108 ? -0.918 3.526 -2.478 1.00 94.88 108 GLU A O 1
ATOM 845 N N . LEU A 1 109 ? 0.381 1.854 -1.734 1.00 95.56 109 LEU A N 1
ATOM 846 C CA . LEU A 1 109 ? 0.807 2.548 -0.515 1.00 95.56 109 LEU A CA 1
ATOM 847 C C . LEU A 1 109 ? 1.585 3.833 -0.817 1.00 95.56 109 LEU A C 1
ATOM 849 O O . LEU A 1 109 ? 1.276 4.879 -0.246 1.00 95.56 109 LEU A O 1
ATOM 853 N N . TYR A 1 110 ? 2.566 3.784 -1.720 1.00 94.94 110 TYR A N 1
ATOM 854 C CA . TYR A 1 110 ? 3.339 4.973 -2.099 1.00 94.94 110 TYR A CA 1
ATOM 855 C C . TYR A 1 110 ? 2.485 6.021 -2.816 1.00 94.94 110 TYR A C 1
ATOM 857 O O . TYR A 1 110 ? 2.679 7.225 -2.646 1.00 94.94 110 T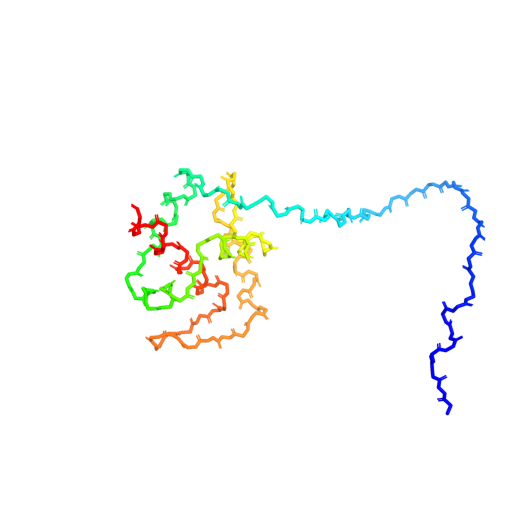YR A O 1
ATOM 865 N N . SER A 1 111 ? 1.495 5.572 -3.579 1.00 94.56 111 SER A N 1
ATOM 866 C CA . SER A 1 111 ? 0.555 6.466 -4.251 1.00 94.56 111 SER A CA 1
ATOM 867 C C . SER A 1 111 ? -0.394 7.124 -3.255 1.00 94.56 111 SER A C 1
ATOM 869 O O . SER A 1 111 ? -0.629 8.328 -3.335 1.00 94.56 111 SER A O 1
ATOM 871 N N . LEU A 1 112 ? -0.871 6.370 -2.259 1.00 93.88 112 LEU A N 1
ATOM 872 C CA . LEU A 1 112 ? -1.653 6.917 -1.154 1.00 93.88 112 LEU A CA 1
ATOM 873 C C . LEU A 1 112 ? -0.835 7.945 -0.369 1.00 93.88 112 LEU A C 1
ATOM 875 O O . LEU A 1 112 ? -1.339 9.021 -0.053 1.00 93.88 112 LEU A O 1
ATOM 879 N N . ALA A 1 113 ? 0.432 7.636 -0.097 1.00 94.25 113 ALA A N 1
ATOM 880 C CA . ALA A 1 113 ? 1.360 8.541 0.563 1.00 94.25 113 ALA A CA 1
ATOM 881 C C . ALA A 1 113 ? 1.505 9.875 -0.179 1.00 94.25 113 ALA A C 1
ATOM 883 O O . ALA A 1 113 ? 1.397 10.936 0.442 1.00 94.25 113 ALA A O 1
ATOM 884 N N . TYR A 1 114 ? 1.660 9.831 -1.505 1.00 93.25 114 TYR A N 1
ATOM 885 C CA . TYR A 1 114 ? 1.694 11.030 -2.339 1.00 93.25 114 TYR A CA 1
ATOM 886 C C . TYR A 1 114 ? 0.386 11.833 -2.253 1.00 93.25 114 TYR A C 1
ATOM 888 O O . TYR A 1 114 ? 0.419 13.030 -1.962 1.00 93.25 114 TYR A O 1
ATOM 896 N N . LEU A 1 115 ? -0.773 11.187 -2.433 1.00 91.12 115 LEU A N 1
ATOM 897 C CA . LEU A 1 115 ? -2.080 11.864 -2.400 1.00 91.12 115 LEU A CA 1
ATOM 898 C C . LEU A 1 115 ? -2.365 12.529 -1.050 1.00 91.12 115 LEU A C 1
ATOM 900 O O . LEU A 1 115 ? -2.929 13.615 -0.997 1.00 91.12 115 LEU A O 1
ATOM 904 N N . VAL A 1 116 ? -1.966 11.891 0.047 1.00 89.44 116 VAL A N 1
ATOM 905 C CA . VAL A 1 116 ? -2.195 12.387 1.411 1.00 89.44 116 VAL A CA 1
ATOM 906 C C . VAL A 1 116 ? -1.255 13.543 1.783 1.00 89.44 116 VAL A C 1
ATOM 908 O O . VAL A 1 116 ? -1.579 14.325 2.680 1.00 89.44 116 VAL A O 1
ATOM 911 N N . SER A 1 117 ? -0.117 13.664 1.097 1.00 83.69 117 SER A N 1
ATOM 912 C CA . SER A 1 117 ? 0.917 14.679 1.356 1.00 83.69 117 SER A CA 1
ATOM 913 C C . SER A 1 117 ? 0.848 15.875 0.413 1.00 83.69 117 SER A C 1
ATOM 915 O O . SER A 1 117 ? 1.316 16.955 0.762 1.00 83.69 117 SER A O 1
ATOM 917 N N . GLY A 1 118 ? 0.271 15.685 -0.777 1.00 66.94 118 GLY A N 1
ATOM 918 C CA . GLY A 1 118 ? -0.007 16.743 -1.750 1.00 66.94 118 GLY A CA 1
ATOM 919 C C . GLY A 1 118 ? -1.263 17.573 -1.452 1.00 66.94 118 GLY A C 1
ATOM 920 O O . GLY A 1 118 ? -1.557 18.490 -2.217 1.00 66.94 118 GLY A O 1
ATOM 921 N N . VAL A 1 119 ? -1.989 17.256 -0.367 1.00 52.22 119 VAL A N 1
ATOM 922 C CA . VAL A 1 119 ? -3.181 17.969 0.142 1.00 52.22 119 VAL A CA 1
ATOM 923 C C . VAL A 1 119 ? -2.869 18.678 1.454 1.00 52.22 119 VAL A C 1
ATOM 925 O O . VAL A 1 119 ? -3.067 19.910 1.508 1.00 52.22 119 VAL A O 1
#

Organism: NCBI:txid626887

Secondary structure (DSSP, 8-state):
--S-SSSS-----------------------------HHHHHHHHHH--GGGHHHHTTS-HHHHHHHHHHTTSEETTTEE-HHHHHHHHTTSPPEEETTEEE-HHHHHHHHHHHHHH--